Protein AF-A0A2H6N6T2-F1 (afdb_monomer)

Mean predicted aligned error: 8.12 Å

pLDDT: mean 88.64, std 7.42, range [56.53, 96.5]

InterPro domains:
  IPR001715 Calponin homology domain [PF00307] (1-73)
  IPR001715 Calponin homology domain [PS50021] (1-75)
  IPR013783 Immunoglobulin-like fold [G3DSA:2.60.40.10] (84-120)
  IPR014756 Immunoglobulin E-set [SSF81296] (85-120)
  IPR017868 Filamin/ABP280 repeat-like [PS50194] (82-120)
  IPR036872 CH domain superfamily [G3DSA:1.10.418.10] (1-83)
  IPR036872 CH domain superfamily [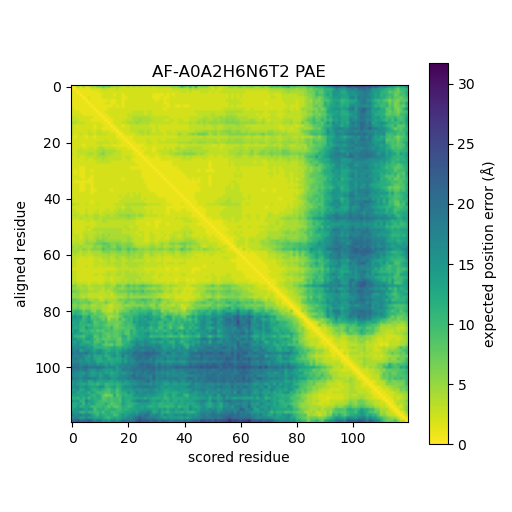SSF47576] (1-76)
  IPR044801 Filamin family [PTHR38537] (1-120)

Sequence (120 aa):
GKALGALVDSCAPGLCPDWENWDPKKPVNNAREAMQQADDWLGVPQVIAPEEIIHPDVDEHSVMTYLSQFPKAKLKPGAPLKPKLNPKKARAYGRGIEPHGNMVRQPAKFTVDTISAGQG

Structure (mmCIF, N/CA/C/O backbone):
data_AF-A0A2H6N6T2-F1
#
_entry.id   AF-A0A2H6N6T2-F1
#
loop_
_atom_site.group_PDB
_atom_site.id
_atom_site.type_symbol
_atom_site.label_atom_id
_atom_site.label_alt_id
_atom_site.label_comp_id
_atom_site.label_asym_id
_atom_site.label_entity_id
_atom_site.label_seq_id
_atom_site.pdbx_PDB_ins_code
_atom_site.Cartn_x
_atom_site.Cartn_y
_atom_site.Cartn_z
_atom_site.occupancy
_atom_site.B_iso_or_equiv
_atom_site.auth_seq_id
_atom_site.auth_comp_id
_atom_site.auth_asym_id
_atom_site.auth_atom_id
_atom_site.pdbx_PDB_model_num
ATOM 1 N N . GLY A 1 1 ? 3.735 -5.450 -9.778 1.00 86.81 1 GLY A N 1
ATOM 2 C CA . GLY A 1 1 ? 3.269 -4.322 -8.947 1.00 86.81 1 GLY A CA 1
ATOM 3 C C . GLY A 1 1 ? 2.124 -4.613 -7.972 1.00 86.81 1 GLY A C 1
ATOM 4 O O . GLY A 1 1 ? 2.053 -3.911 -6.979 1.00 86.81 1 GLY A O 1
ATOM 5 N N . LYS A 1 2 ? 1.234 -5.608 -8.171 1.00 94.00 2 LYS A N 1
ATOM 6 C CA . LYS A 1 2 ? 0.059 -5.799 -7.276 1.00 94.00 2 LYS A CA 1
ATOM 7 C C . LYS A 1 2 ? 0.415 -6.025 -5.801 1.00 94.00 2 LYS A C 1
ATOM 9 O O . LYS A 1 2 ? -0.238 -5.470 -4.929 1.00 94.00 2 LYS A O 1
ATOM 14 N N . ALA A 1 3 ? 1.470 -6.797 -5.536 1.00 93.06 3 ALA A N 1
ATOM 15 C CA . ALA A 1 3 ? 1.951 -7.042 -4.177 1.00 93.06 3 ALA A CA 1
ATOM 16 C C . ALA A 1 3 ? 2.425 -5.758 -3.470 1.00 93.06 3 ALA A C 1
ATOM 18 O O . ALA A 1 3 ? 2.186 -5.607 -2.278 1.00 93.06 3 ALA A O 1
ATOM 19 N N . LEU A 1 4 ? 3.024 -4.809 -4.205 1.00 94.31 4 LEU A N 1
ATOM 20 C CA . LEU A 1 4 ? 3.383 -3.495 -3.658 1.00 94.31 4 LEU A CA 1
ATOM 21 C C . LEU A 1 4 ? 2.125 -2.713 -3.265 1.00 94.31 4 LEU A C 1
ATOM 23 O O . LEU A 1 4 ? 2.071 -2.169 -2.170 1.00 94.31 4 LEU A O 1
ATOM 27 N N . GLY A 1 5 ? 1.087 -2.729 -4.109 1.00 94.00 5 GLY A N 1
ATOM 28 C CA . GLY A 1 5 ? -0.208 -2.124 -3.777 1.00 94.00 5 GLY A CA 1
ATOM 29 C C . GLY A 1 5 ? -0.841 -2.734 -2.523 1.00 94.00 5 GLY A C 1
ATOM 30 O O . GLY A 1 5 ? -1.302 -2.003 -1.651 1.00 94.00 5 GLY A O 1
ATOM 31 N N . ALA A 1 6 ? -0.786 -4.062 -2.385 1.00 93.31 6 ALA A N 1
ATOM 32 C CA . ALA A 1 6 ? -1.266 -4.760 -1.192 1.00 93.31 6 ALA A CA 1
ATOM 33 C C . ALA A 1 6 ? -0.491 -4.363 0.073 1.00 93.31 6 ALA A C 1
ATOM 35 O O . ALA A 1 6 ? -1.093 -4.145 1.122 1.00 93.31 6 ALA A O 1
ATOM 36 N N . LEU A 1 7 ? 0.837 -4.249 -0.024 1.00 93.88 7 LEU A N 1
ATOM 37 C CA . LEU A 1 7 ? 1.690 -3.834 1.087 1.00 93.88 7 LEU A CA 1
ATOM 38 C C . LEU A 1 7 ? 1.370 -2.401 1.533 1.00 93.88 7 LEU A C 1
ATOM 40 O O . LEU A 1 7 ? 1.166 -2.157 2.720 1.00 93.88 7 LEU A O 1
ATOM 44 N N . VAL A 1 8 ? 1.262 -1.470 0.583 1.00 93.81 8 VAL A N 1
ATOM 45 C CA . VAL A 1 8 ? 0.950 -0.058 0.850 1.00 93.81 8 VAL A CA 1
ATOM 46 C C . VAL A 1 8 ? -0.441 0.097 1.468 1.00 93.81 8 VAL A C 1
ATOM 48 O O . VAL A 1 8 ? -0.580 0.774 2.488 1.00 93.81 8 VAL A O 1
ATOM 51 N N . ASP A 1 9 ? -1.456 -0.587 0.929 1.00 91.31 9 ASP A N 1
ATOM 52 C CA . ASP A 1 9 ? -2.812 -0.584 1.501 1.00 91.31 9 ASP A CA 1
ATOM 53 C C . ASP A 1 9 ? -2.885 -1.296 2.862 1.00 91.31 9 ASP A C 1
ATOM 55 O O . ASP A 1 9 ? -3.715 -0.958 3.706 1.00 91.31 9 ASP A O 1
ATOM 59 N N . SER A 1 10 ? -2.014 -2.275 3.114 1.00 88.81 10 SER A N 1
ATOM 60 C CA . SER A 1 10 ? -1.910 -2.906 4.430 1.00 88.81 10 SER A CA 1
ATOM 61 C C . SER A 1 10 ? -1.301 -1.965 5.469 1.00 88.81 10 SER A C 1
ATOM 63 O O . SER A 1 10 ? -1.699 -2.020 6.631 1.00 88.81 10 SER A O 1
ATOM 65 N N . CYS A 1 11 ? -0.343 -1.120 5.078 1.00 89.50 11 CYS A N 1
ATOM 66 C CA . CYS A 1 11 ? 0.245 -0.115 5.963 1.00 89.50 11 CYS A CA 1
ATOM 67 C C . CYS A 1 11 ? -0.736 1.024 6.265 1.00 89.50 11 CYS A C 1
ATOM 69 O O . CYS A 1 11 ? 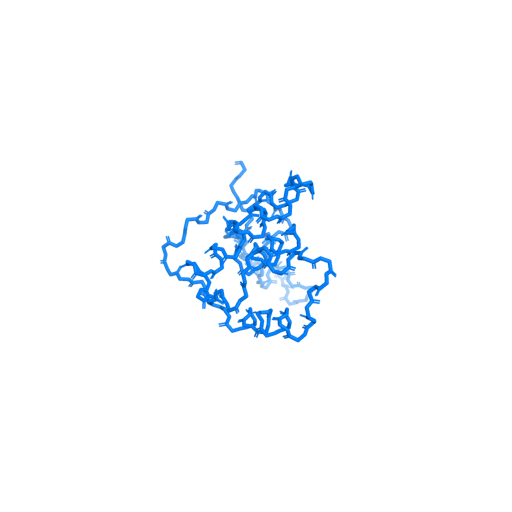-0.836 1.455 7.413 1.00 89.50 11 CYS A O 1
ATOM 71 N N . ALA A 1 12 ? -1.475 1.491 5.258 1.00 87.94 12 ALA A N 1
ATOM 72 C CA . ALA A 1 12 ? -2.543 2.468 5.432 1.00 87.94 12 ALA A CA 1
ATOM 73 C C . ALA A 1 12 ? -3.728 2.152 4.501 1.00 87.94 12 ALA A C 1
ATOM 75 O O . ALA A 1 12 ? -3.701 2.509 3.317 1.00 87.94 12 ALA A O 1
ATOM 76 N N . PRO A 1 13 ? -4.784 1.506 5.039 1.00 87.38 13 PRO A N 1
ATOM 77 C CA . PRO A 1 13 ? -5.993 1.185 4.291 1.00 87.38 13 PRO A CA 1
ATOM 78 C C . PRO A 1 13 ? -6.594 2.409 3.603 1.00 87.38 13 PRO A C 1
ATOM 80 O O . PRO A 1 13 ? -6.980 3.375 4.259 1.00 87.38 13 PRO A O 1
ATOM 83 N N . GLY A 1 14 ? -6.706 2.346 2.277 1.00 86.00 14 GLY A N 1
ATOM 84 C CA . GLY A 1 14 ? -7.249 3.417 1.448 1.00 86.00 14 GLY A CA 1
ATOM 85 C C . GLY A 1 14 ? -6.228 4.184 0.614 1.00 86.00 14 GLY A C 1
ATOM 86 O O . GLY A 1 14 ? -6.658 5.027 -0.169 1.00 86.00 14 GLY A O 1
ATOM 87 N N . LEU A 1 15 ? -4.923 3.899 0.729 1.00 89.75 15 LEU A N 1
ATOM 88 C CA . LEU A 1 15 ? -3.919 4.428 -0.206 1.00 89.75 15 LEU A CA 1
ATOM 89 C C . LEU A 1 15 ? -3.936 3.713 -1.560 1.00 89.75 15 LEU A C 1
ATOM 91 O O . LEU A 1 15 ? -3.772 4.365 -2.589 1.00 89.75 15 LEU A O 1
ATOM 95 N N . CYS A 1 16 ? -4.145 2.394 -1.563 1.00 91.69 16 CYS A N 1
ATOM 96 C CA . CYS A 1 16 ? -4.248 1.589 -2.781 1.00 91.69 16 CYS A CA 1
ATOM 97 C C . CYS A 1 16 ? -5.461 0.642 -2.709 1.00 91.69 16 CYS A C 1
ATOM 99 O O . CYS A 1 16 ? -5.282 -0.561 -2.842 1.00 91.69 16 CYS A O 1
ATOM 101 N N . PRO A 1 17 ? -6.699 1.126 -2.512 1.00 87.25 17 PRO A N 1
ATOM 102 C CA . PRO A 1 17 ? -7.866 0.284 -2.200 1.00 87.25 17 PRO A CA 1
ATOM 103 C C . PRO A 1 17 ? -8.194 -0.773 -3.271 1.00 87.25 17 PRO A C 1
ATOM 105 O O . PRO A 1 17 ? -8.771 -1.823 -2.970 1.00 87.25 17 PRO A O 1
ATOM 108 N N . ASP A 1 18 ? -7.794 -0.511 -4.515 1.00 89.75 18 ASP A N 1
ATOM 109 C CA . ASP A 1 18 ? -8.188 -1.281 -5.694 1.00 89.75 18 ASP A CA 1
ATOM 110 C C . ASP A 1 18 ? -7.076 -2.223 -6.179 1.00 89.75 18 ASP A C 1
ATOM 112 O O . ASP A 1 18 ? -7.178 -2.787 -7.270 1.00 89.75 18 ASP A O 1
ATOM 116 N N . TRP A 1 19 ? -6.023 -2.420 -5.372 1.00 92.81 19 TRP A N 1
ATOM 117 C CA . TRP A 1 19 ? -4.828 -3.189 -5.742 1.00 92.81 19 TRP A CA 1
ATOM 118 C C . TRP A 1 19 ? -5.145 -4.611 -6.237 1.00 92.81 19 TRP A C 1
ATOM 120 O O . TRP A 1 19 ? -4.452 -5.151 -7.105 1.00 92.81 19 TRP A O 1
ATOM 130 N N . GLU A 1 20 ? -6.220 -5.220 -5.724 1.00 90.88 20 GLU A N 1
ATOM 131 C CA . GLU A 1 20 ? -6.711 -6.543 -6.129 1.00 90.88 20 GLU A CA 1
ATOM 132 C C . GLU A 1 20 ? -7.202 -6.571 -7.581 1.00 90.88 20 GLU A C 1
ATOM 134 O O . GLU A 1 20 ? -7.048 -7.588 -8.260 1.00 90.88 20 GLU A O 1
ATOM 139 N N . ASN A 1 21 ? -7.748 -5.459 -8.072 1.00 92.56 21 ASN A N 1
ATOM 140 C CA . ASN A 1 21 ? -8.345 -5.336 -9.402 1.00 92.56 21 ASN A CA 1
ATOM 141 C C . ASN A 1 21 ? -7.359 -4.810 -10.453 1.00 92.56 21 ASN A C 1
ATOM 143 O O . ASN A 1 21 ? -7.698 -4.738 -11.633 1.00 92.56 21 ASN A O 1
ATOM 147 N N . TRP A 1 22 ? -6.140 -4.448 -10.051 1.00 93.69 22 TRP A N 1
ATOM 148 C CA . TRP A 1 22 ? -5.123 -3.953 -10.972 1.00 93.69 22 TRP A CA 1
ATOM 149 C C . TRP A 1 22 ? -4.729 -4.996 -12.027 1.00 93.69 22 TRP A C 1
ATOM 151 O O . TRP A 1 22 ? -4.588 -6.192 -11.733 1.00 93.69 22 TRP A O 1
ATOM 161 N N . ASP A 1 23 ? -4.504 -4.512 -13.252 1.00 94.00 23 ASP A N 1
ATOM 162 C CA . ASP A 1 23 ? -4.130 -5.321 -14.413 1.00 94.00 23 ASP A CA 1
ATOM 163 C C . ASP A 1 23 ? -2.701 -5.874 -14.244 1.00 94.00 23 ASP A C 1
ATOM 165 O O . ASP A 1 23 ? -1.742 -5.093 -14.191 1.00 94.00 23 ASP A O 1
AT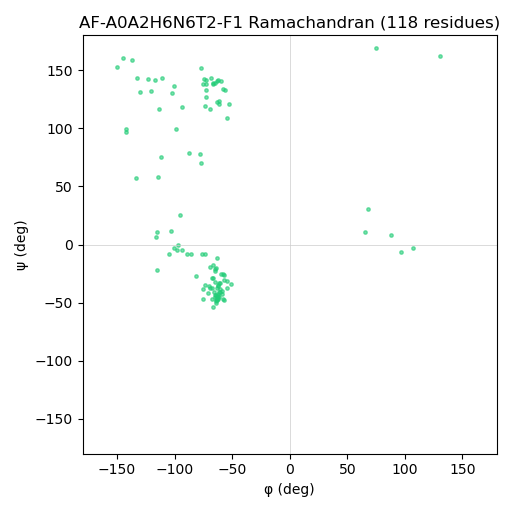OM 169 N N . PRO A 1 24 ? -2.505 -7.206 -14.174 1.00 92.44 24 PRO A N 1
ATOM 170 C CA . PRO A 1 24 ? -1.177 -7.797 -14.032 1.00 92.44 24 PRO A CA 1
ATOM 171 C C . PRO A 1 24 ? -0.268 -7.531 -15.240 1.00 92.44 24 PRO A C 1
ATOM 173 O O . PRO A 1 24 ? 0.950 -7.585 -15.086 1.00 92.44 24 PRO A O 1
ATOM 176 N N . LYS A 1 25 ? -0.824 -7.195 -16.414 1.00 94.50 25 LYS A N 1
ATOM 177 C CA . LYS A 1 25 ? -0.056 -6.866 -17.626 1.00 94.50 25 LYS A CA 1
ATOM 178 C C . LYS A 1 25 ? 0.563 -5.468 -17.594 1.00 94.50 25 LYS A C 1
ATOM 180 O O . LYS A 1 25 ? 1.365 -5.147 -18.465 1.00 94.50 25 LYS A O 1
ATOM 185 N N . LYS A 1 26 ? 0.232 -4.642 -16.594 1.00 94.19 26 LYS A N 1
ATOM 186 C CA . LYS A 1 26 ? 0.797 -3.295 -16.402 1.00 94.19 26 LYS A CA 1
ATOM 187 C C . LYS A 1 26 ? 1.635 -3.212 -15.116 1.00 94.19 26 LYS A C 1
ATOM 189 O O . LYS A 1 26 ? 1.335 -2.401 -14.238 1.00 94.19 26 LYS A O 1
ATOM 194 N N . PRO A 1 27 ? 2.689 -4.039 -14.960 1.00 93.81 27 PRO A N 1
ATOM 195 C CA . PRO A 1 27 ? 3.418 -4.160 -13.700 1.00 93.81 27 PRO A CA 1
ATOM 196 C C . PRO A 1 27 ? 4.103 -2.860 -13.271 1.00 93.81 27 PRO A C 1
ATOM 198 O O . PRO A 1 27 ? 4.070 -2.567 -12.076 1.00 93.81 27 PRO A O 1
ATOM 201 N N . VAL A 1 28 ? 4.648 -2.093 -14.225 1.00 94.81 28 VAL A N 1
ATOM 202 C CA . VAL A 1 28 ? 5.309 -0.795 -13.997 1.00 94.81 28 VAL A CA 1
ATOM 203 C C . VAL A 1 28 ? 4.326 0.234 -13.454 1.00 94.81 28 VAL A C 1
ATOM 205 O O . VAL A 1 28 ? 4.609 0.863 -12.445 1.00 94.81 28 VAL A O 1
ATOM 208 N N . ASN A 1 29 ? 3.148 0.375 -14.070 1.00 95.75 29 ASN A N 1
ATOM 209 C CA . ASN A 1 29 ? 2.143 1.337 -13.606 1.00 95.75 29 ASN A CA 1
ATOM 210 C C . ASN A 1 29 ? 1.674 0.998 -12.189 1.00 95.75 29 ASN A C 1
ATOM 212 O O . ASN A 1 29 ? 1.648 1.872 -11.331 1.00 95.75 29 ASN A O 1
ATOM 216 N N . ASN A 1 30 ? 1.405 -0.283 -11.929 1.00 95.44 30 ASN A N 1
ATOM 217 C CA . ASN A 1 30 ? 1.007 -0.760 -10.606 1.00 95.44 30 ASN A CA 1
ATOM 218 C C . ASN A 1 30 ? 2.099 -0.508 -9.551 1.00 95.44 30 ASN A C 1
ATOM 220 O O . ASN A 1 30 ? 1.799 -0.164 -8.413 1.00 95.44 30 ASN A O 1
ATOM 224 N N . ALA A 1 31 ? 3.370 -0.730 -9.905 1.00 96.00 31 ALA A N 1
ATOM 225 C CA . ALA A 1 31 ? 4.489 -0.460 -9.008 1.00 96.00 31 ALA A CA 1
ATOM 226 C C . ALA A 1 31 ? 4.640 1.040 -8.754 1.00 96.00 31 ALA A C 1
ATOM 228 O O . ALA A 1 31 ? 4.705 1.444 -7.600 1.00 96.00 31 ALA A O 1
ATOM 229 N N . ARG A 1 32 ? 4.605 1.859 -9.810 1.00 96.50 32 ARG A N 1
ATOM 230 C CA . ARG A 1 32 ? 4.727 3.315 -9.715 1.00 96.50 32 ARG A CA 1
ATOM 231 C C . ARG A 1 32 ? 3.642 3.905 -8.825 1.00 96.50 32 ARG A C 1
ATOM 233 O O . ARG A 1 32 ? 3.955 4.693 -7.947 1.00 96.50 32 ARG A O 1
ATOM 240 N N . GLU A 1 33 ? 2.393 3.492 -9.013 1.00 94.88 33 GLU A N 1
ATOM 241 C CA . GLU A 1 33 ? 1.273 3.975 -8.204 1.00 94.88 33 GLU A CA 1
ATOM 242 C C . GLU A 1 33 ? 1.438 3.615 -6.721 1.00 94.88 33 GLU A C 1
ATOM 244 O O . GLU A 1 33 ? 1.332 4.485 -5.859 1.00 94.88 33 GLU A O 1
ATOM 249 N N . ALA A 1 34 ? 1.782 2.361 -6.411 1.00 95.75 34 ALA A N 1
ATOM 250 C CA . ALA A 1 34 ? 2.011 1.934 -5.033 1.00 95.75 34 ALA A CA 1
ATOM 251 C C . ALA A 1 34 ? 3.207 2.652 -4.385 1.00 95.75 34 ALA A C 1
ATOM 253 O O . ALA A 1 34 ? 3.105 3.161 -3.270 1.00 95.75 34 ALA A O 1
ATOM 254 N N . MET A 1 35 ? 4.342 2.709 -5.081 1.00 95.75 35 MET A N 1
ATOM 255 C CA . MET A 1 35 ? 5.579 3.292 -4.559 1.00 95.75 35 MET A CA 1
ATOM 256 C C . MET A 1 35 ? 5.458 4.802 -4.363 1.00 95.75 35 MET A C 1
ATOM 258 O O . MET A 1 35 ? 5.940 5.311 -3.355 1.00 95.75 35 MET A O 1
ATOM 262 N N . GLN A 1 36 ? 4.752 5.497 -5.259 1.00 95.69 36 GLN A N 1
ATOM 263 C CA . GLN A 1 36 ? 4.482 6.925 -5.118 1.00 95.69 36 GLN A CA 1
ATOM 264 C C . GLN A 1 36 ? 3.606 7.208 -3.893 1.00 95.69 36 GLN A C 1
ATOM 266 O O . GLN A 1 36 ? 3.934 8.073 -3.087 1.00 95.69 36 GLN A O 1
ATOM 271 N N . GLN A 1 37 ? 2.543 6.424 -3.684 1.00 94.44 37 GLN A N 1
ATOM 272 C CA . GLN A 1 37 ? 1.701 6.546 -2.490 1.00 94.44 37 GLN A CA 1
ATOM 273 C C . GLN A 1 37 ? 2.485 6.252 -1.199 1.00 94.44 37 GLN A C 1
ATOM 275 O O . GLN A 1 37 ? 2.255 6.894 -0.171 1.00 94.44 37 GLN A O 1
ATOM 280 N N . ALA A 1 38 ? 3.425 5.303 -1.240 1.00 95.31 38 ALA A N 1
ATOM 281 C CA . ALA A 1 38 ? 4.314 5.011 -0.120 1.00 95.31 38 ALA A CA 1
ATOM 282 C C . ALA A 1 38 ? 5.261 6.184 0.192 1.00 95.31 38 ALA A C 1
ATOM 284 O O . ALA A 1 38 ? 5.472 6.519 1.358 1.00 95.31 38 ALA A O 1
ATOM 285 N N . ASP A 1 39 ? 5.796 6.844 -0.826 1.00 95.31 39 ASP A N 1
ATOM 286 C CA . ASP A 1 39 ? 6.664 8.013 -0.667 1.00 95.31 39 ASP A CA 1
ATOM 287 C C . ASP A 1 39 ? 5.884 9.210 -0.093 1.00 95.31 39 ASP A C 1
ATOM 289 O O . ASP A 1 39 ? 6.177 9.740 0.995 1.00 95.31 39 ASP A O 1
ATOM 293 N N . ASP A 1 40 ? 4.781 9.547 -0.761 1.00 94.44 40 ASP A N 1
ATOM 294 C CA . ASP A 1 40 ? 3.962 10.710 -0.452 1.00 94.44 40 ASP A CA 1
ATOM 295 C C . ASP A 1 40 ? 3.327 10.602 0.933 1.00 94.44 40 ASP A C 1
ATOM 297 O O . ASP A 1 40 ? 3.390 11.562 1.705 1.00 94.44 40 ASP A O 1
ATOM 301 N N . TRP A 1 41 ? 2.792 9.432 1.299 1.00 95.06 41 TRP A N 1
ATOM 302 C CA . TRP A 1 41 ? 1.951 9.288 2.492 1.00 95.06 41 TRP A CA 1
ATOM 303 C C . TRP A 1 41 ? 2.523 8.400 3.584 1.00 95.06 41 TRP A C 1
ATOM 305 O O . TRP A 1 41 ? 2.130 8.566 4.735 1.00 95.06 41 TRP A O 1
ATOM 315 N N . LEU A 1 42 ? 3.446 7.491 3.271 1.00 93.81 42 LEU A N 1
ATOM 316 C CA . LEU A 1 42 ? 4.085 6.622 4.267 1.00 93.81 42 LEU A CA 1
ATOM 317 C C . LEU A 1 42 ? 5.529 7.042 4.591 1.00 93.81 42 LEU A C 1
ATOM 319 O O . LEU A 1 42 ? 6.123 6.516 5.536 1.00 93.81 42 LEU A O 1
ATOM 323 N N . GLY A 1 43 ? 6.077 8.007 3.838 1.00 93.62 43 GLY A N 1
ATOM 324 C CA . GLY A 1 43 ? 7.451 8.483 3.995 1.00 93.62 43 GLY A CA 1
ATOM 325 C C . GLY A 1 43 ? 8.492 7.434 3.608 1.00 93.62 43 GLY A C 1
ATOM 326 O O . GLY A 1 43 ? 9.557 7.396 4.219 1.00 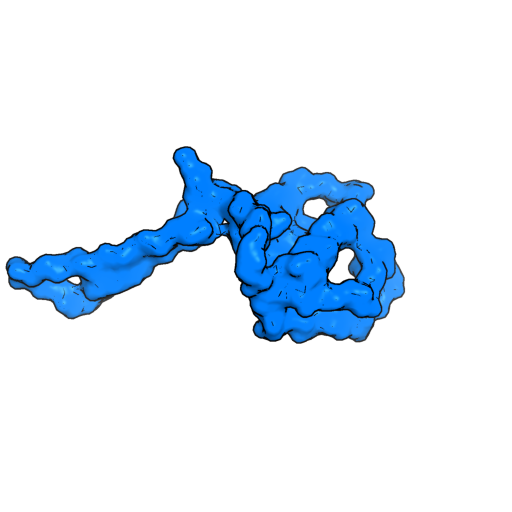93.62 43 GLY A O 1
ATOM 327 N N . VAL A 1 44 ? 8.164 6.560 2.651 1.00 95.25 44 VAL A N 1
ATOM 328 C CA . VAL A 1 44 ? 9.052 5.505 2.146 1.00 95.25 44 VAL A CA 1
ATOM 329 C C . VAL A 1 44 ? 9.703 5.972 0.840 1.00 95.25 44 VAL A C 1
ATOM 331 O O . VAL A 1 44 ? 9.066 5.881 -0.210 1.00 95.25 44 VAL A O 1
ATOM 334 N N . PRO A 1 45 ? 10.957 6.453 0.866 1.00 94.25 45 PRO A N 1
ATOM 335 C CA . PRO A 1 45 ? 11.612 6.963 -0.330 1.00 94.25 45 PRO A CA 1
ATOM 336 C C . PRO A 1 45 ? 11.903 5.849 -1.343 1.00 94.25 45 PRO A C 1
ATOM 338 O O . PRO A 1 45 ? 12.291 4.725 -0.994 1.00 94.25 45 PRO A O 1
ATOM 341 N N . GLN A 1 46 ? 11.753 6.194 -2.620 1.00 93.94 46 GLN A N 1
ATOM 342 C CA . GLN A 1 46 ? 11.982 5.309 -3.764 1.00 93.94 46 GLN A CA 1
ATOM 343 C C . GLN A 1 46 ? 13.481 5.162 -4.059 1.00 93.94 46 GLN A C 1
ATOM 345 O O . GLN A 1 46 ? 14.019 5.770 -4.977 1.00 93.94 46 GLN A O 1
ATOM 350 N N . VAL A 1 47 ? 14.172 4.346 -3.258 1.00 93.50 47 VAL A N 1
ATOM 351 C CA . VAL A 1 47 ? 15.601 4.018 -3.463 1.00 93.50 47 VAL A CA 1
ATOM 352 C C . VAL A 1 47 ? 15.854 3.060 -4.636 1.00 93.50 47 VAL A C 1
ATOM 354 O O . VAL A 1 47 ? 17.000 2.818 -4.993 1.00 93.50 47 VAL A O 1
ATOM 357 N N . ILE A 1 48 ? 14.783 2.511 -5.209 1.00 93.44 48 ILE A N 1
ATOM 358 C CA . ILE A 1 48 ? 14.750 1.669 -6.407 1.00 93.44 48 ILE A CA 1
ATOM 359 C C . ILE A 1 48 ? 13.629 2.195 -7.304 1.00 93.44 48 ILE A C 1
ATOM 361 O O . ILE A 1 48 ? 12.594 2.630 -6.787 1.00 93.44 48 ILE A O 1
ATOM 365 N N . ALA A 1 49 ? 13.811 2.179 -8.623 1.00 94.94 49 ALA A N 1
ATOM 366 C CA . ALA A 1 49 ? 12.784 2.655 -9.541 1.00 94.94 49 ALA A CA 1
ATOM 367 C C . ALA A 1 49 ? 11.639 1.629 -9.710 1.00 94.94 49 ALA A C 1
ATOM 369 O O . ALA A 1 49 ? 11.861 0.416 -9.615 1.00 94.94 49 ALA A O 1
ATOM 370 N N . PRO A 1 50 ? 10.405 2.072 -10.019 1.00 94.62 50 PRO A N 1
ATOM 371 C CA . PRO A 1 50 ? 9.286 1.176 -10.316 1.00 94.62 50 PRO A CA 1
ATOM 372 C C . PRO A 1 50 ? 9.534 0.204 -11.473 1.00 94.62 50 PRO A C 1
ATOM 374 O O . PRO A 1 50 ? 8.967 -0.886 -11.486 1.00 94.62 50 PRO A O 1
ATOM 377 N N . GLU A 1 51 ? 10.342 0.596 -12.457 1.00 93.69 51 GLU A N 1
ATOM 378 C CA . GLU A 1 51 ? 10.748 -0.226 -13.599 1.00 93.69 51 GLU A CA 1
ATOM 379 C C . GLU A 1 51 ? 11.767 -1.293 -13.193 1.00 93.69 51 GLU A C 1
ATOM 381 O O . GLU A 1 51 ? 1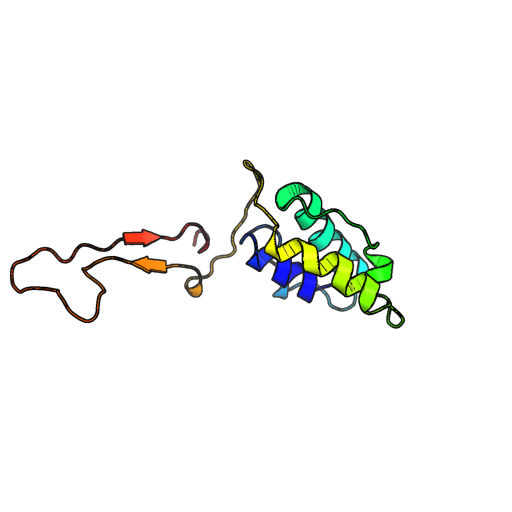1.727 -2.406 -13.712 1.00 93.69 51 GLU A O 1
ATOM 386 N N . GLU A 1 52 ? 12.644 -0.964 -12.245 1.00 93.50 52 GLU A N 1
ATOM 387 C CA . GLU A 1 52 ? 13.688 -1.853 -11.738 1.00 93.50 52 GLU A CA 1
ATOM 388 C C . GLU A 1 52 ? 13.098 -2.912 -10.806 1.00 93.50 52 GLU A C 1
ATOM 390 O O . GLU A 1 52 ? 13.356 -4.095 -10.986 1.00 93.50 52 GLU A O 1
ATOM 395 N N . ILE A 1 53 ? 12.231 -2.523 -9.860 1.00 92.25 53 ILE A N 1
ATOM 396 C CA . ILE A 1 53 ? 11.659 -3.453 -8.868 1.00 92.25 53 ILE A CA 1
ATOM 397 C C . ILE A 1 53 ? 10.762 -4.539 -9.486 1.00 92.25 53 ILE A C 1
ATOM 399 O O . ILE A 1 53 ? 10.513 -5.574 -8.869 1.00 92.25 53 ILE A O 1
ATOM 403 N N . ILE A 1 54 ? 10.222 -4.295 -10.684 1.00 92.75 54 ILE A N 1
ATOM 404 C CA . ILE A 1 54 ? 9.393 -5.261 -11.423 1.00 92.75 54 ILE A CA 1
ATOM 405 C C . ILE A 1 54 ? 10.175 -6.028 -12.484 1.00 92.75 54 ILE A C 1
ATOM 407 O O . ILE A 1 54 ? 9.585 -6.885 -13.148 1.00 92.75 54 ILE A O 1
ATOM 411 N N . HIS A 1 55 ? 11.448 -5.691 -12.688 1.00 92.94 55 HIS A N 1
ATOM 412 C CA . HIS A 1 55 ? 12.274 -6.317 -13.705 1.00 92.94 55 HIS A CA 1
ATOM 413 C C . HIS A 1 55 ? 12.504 -7.795 -13.345 1.00 92.94 55 HIS A C 1
ATOM 415 O O . HIS A 1 55 ? 12.725 -8.101 -12.174 1.00 92.94 55 HIS A O 1
ATOM 421 N N . PRO A 1 56 ? 12.448 -8.734 -14.308 1.00 90.19 56 PRO A N 1
ATOM 422 C CA . PRO A 1 56 ? 12.676 -10.154 -14.026 1.00 90.19 56 PRO A CA 1
ATOM 423 C C . PRO A 1 56 ? 14.071 -10.428 -13.449 1.00 90.19 56 PRO A C 1
ATOM 425 O O . PRO A 1 56 ? 14.210 -11.299 -12.600 1.00 90.19 56 PRO A O 1
ATOM 428 N N . ASP A 1 57 ? 15.068 -9.645 -13.865 1.00 92.56 57 ASP A N 1
ATOM 429 C CA . ASP A 1 57 ? 16.460 -9.755 -13.407 1.00 92.56 57 ASP A CA 1
ATOM 430 C C . ASP A 1 57 ? 16.788 -8.795 -12.247 1.00 92.56 57 ASP A C 1
ATOM 432 O O . ASP A 1 57 ? 17.926 -8.349 -12.106 1.00 92.56 57 ASP A O 1
ATOM 436 N N . VAL A 1 58 ? 15.785 -8.388 -11.463 1.00 92.50 58 VAL A N 1
ATOM 437 C CA . VAL A 1 58 ? 16.000 -7.489 -10.323 1.00 92.50 58 VAL A CA 1
ATOM 438 C C . VAL A 1 58 ? 16.852 -8.160 -9.244 1.00 92.50 58 VAL A C 1
ATOM 440 O O . VAL A 1 58 ? 16.656 -9.326 -8.904 1.00 92.50 58 VAL A O 1
ATOM 443 N N . ASP A 1 59 ? 17.778 -7.397 -8.669 1.00 92.06 59 ASP A N 1
ATOM 444 C CA . ASP A 1 59 ? 18.586 -7.848 -7.543 1.00 92.06 59 ASP A CA 1
ATOM 445 C C . ASP A 1 59 ? 17.759 -7.903 -6.243 1.00 92.06 59 ASP A C 1
ATOM 447 O O . ASP A 1 59 ? 17.133 -6.921 -5.826 1.00 92.06 59 ASP A O 1
ATOM 451 N N . GLU A 1 60 ? 17.772 -9.059 -5.572 1.00 91.38 60 GLU A N 1
ATOM 452 C CA . GLU A 1 60 ? 17.017 -9.269 -4.333 1.00 91.38 60 GLU A CA 1
ATOM 453 C C . GLU A 1 60 ? 17.471 -8.326 -3.212 1.00 91.38 60 GLU A C 1
ATOM 455 O O . GLU A 1 60 ? 16.641 -7.894 -2.406 1.00 91.38 60 GLU A O 1
ATOM 460 N N . HIS A 1 61 ? 18.757 -7.956 -3.152 1.00 92.69 61 HIS A N 1
ATOM 461 C CA . HIS A 1 61 ? 19.244 -7.026 -2.132 1.00 92.69 61 HIS A CA 1
ATOM 462 C C . HIS A 1 61 ? 18.704 -5.610 -2.365 1.00 92.69 61 HIS A C 1
ATOM 464 O O . HIS A 1 61 ? 18.335 -4.934 -1.397 1.00 92.69 61 HIS A O 1
ATOM 470 N N . SER A 1 62 ? 18.576 -5.168 -3.619 1.00 92.25 62 SER A N 1
ATOM 471 C CA . SER A 1 62 ? 17.908 -3.906 -3.962 1.00 92.25 62 SER A CA 1
ATOM 472 C C . SER A 1 62 ? 16.435 -3.908 -3.535 1.00 92.25 62 SER A C 1
ATOM 474 O O . SER A 1 62 ? 15.975 -2.955 -2.897 1.00 92.25 62 SER A O 1
ATOM 476 N N . VAL A 1 63 ? 15.704 -5.000 -3.795 1.00 93.62 63 VAL A N 1
ATOM 477 C CA . VAL A 1 63 ? 14.299 -5.143 -3.366 1.00 93.62 63 VAL A CA 1
ATOM 478 C C . VAL A 1 63 ? 14.184 -5.139 -1.840 1.00 93.62 63 VAL A C 1
ATOM 480 O O . VAL A 1 63 ? 13.363 -4.407 -1.283 1.00 93.62 63 VAL A O 1
ATOM 483 N N . MET A 1 64 ? 15.023 -5.909 -1.142 1.00 93.50 64 MET A N 1
ATOM 484 C CA . MET A 1 64 ? 15.039 -5.954 0.323 1.00 93.50 64 MET A CA 1
ATOM 485 C C . MET A 1 64 ? 15.347 -4.591 0.937 1.00 93.50 64 MET A C 1
ATOM 487 O O . MET A 1 64 ? 14.696 -4.202 1.907 1.00 93.50 64 MET A O 1
ATOM 491 N N . THR A 1 65 ? 16.290 -3.843 0.359 1.00 93.69 65 THR A N 1
ATOM 492 C CA . THR A 1 65 ? 16.630 -2.491 0.817 1.00 93.69 65 THR A CA 1
ATOM 493 C C . THR A 1 65 ? 15.390 -1.604 0.796 1.00 93.69 65 THR A C 1
ATOM 495 O O . THR A 1 65 ? 15.064 -0.988 1.811 1.00 93.69 65 THR A O 1
ATOM 498 N N . TYR A 1 66 ? 14.633 -1.618 -0.304 1.00 94.38 66 TYR A N 1
ATOM 499 C CA . TYR A 1 66 ? 13.391 -0.857 -0.404 1.00 94.38 66 TYR A CA 1
ATOM 500 C C . TYR A 1 66 ? 12.322 -1.340 0.592 1.00 94.38 66 TYR A C 1
ATOM 502 O O . TYR A 1 66 ? 11.786 -0.534 1.357 1.00 94.38 66 TYR A O 1
ATOM 510 N N . LEU A 1 67 ? 12.045 -2.649 0.639 1.00 94.19 67 LEU A N 1
ATOM 511 C CA . LEU A 1 67 ? 10.987 -3.225 1.481 1.00 94.19 67 LEU A CA 1
ATOM 512 C C . LEU A 1 67 ? 11.271 -3.107 2.988 1.00 94.19 67 LEU A C 1
ATOM 514 O O . LEU A 1 67 ? 10.339 -2.971 3.782 1.00 94.19 67 LEU A O 1
ATOM 518 N N . SER A 1 68 ? 12.543 -3.087 3.397 1.00 94.50 68 SER A N 1
ATOM 519 C CA . SER A 1 68 ? 12.959 -2.943 4.802 1.00 94.50 68 SER A CA 1
ATOM 520 C C . SER A 1 68 ? 12.560 -1.606 5.445 1.00 94.50 68 SER A C 1
ATOM 522 O O . SER A 1 68 ? 12.627 -1.455 6.667 1.00 94.50 68 SER A O 1
ATOM 524 N N . GLN A 1 69 ? 12.113 -0.639 4.641 1.00 93.75 69 GLN A N 1
ATOM 525 C CA . GLN A 1 69 ? 11.661 0.672 5.101 1.00 93.75 69 GLN A CA 1
ATOM 526 C C . GLN A 1 69 ? 10.209 0.651 5.613 1.00 93.75 69 GLN A C 1
ATOM 528 O O . GLN A 1 69 ? 9.863 1.427 6.506 1.00 93.75 69 GLN A O 1
ATOM 533 N N . PHE A 1 70 ? 9.369 -0.269 5.121 1.00 93.25 70 PHE A N 1
ATOM 534 C CA . PHE A 1 70 ? 7.944 -0.362 5.478 1.00 93.25 70 PHE A CA 1
ATOM 535 C C . PHE A 1 70 ? 7.665 -0.612 6.971 1.00 93.25 70 PHE A C 1
ATOM 537 O O . PHE A 1 70 ? 6.751 0.015 7.503 1.00 93.25 70 PHE A O 1
ATOM 544 N N . PRO A 1 71 ? 8.445 -1.431 7.707 1.00 90.75 71 PRO A N 1
ATOM 545 C CA . PRO A 1 71 ? 8.275 -1.582 9.155 1.00 90.75 71 PRO A CA 1
ATOM 546 C C . PRO A 1 71 ? 8.404 -0.276 9.955 1.00 90.75 71 PRO A C 1
ATOM 548 O O . PRO A 1 71 ? 7.867 -0.175 11.055 1.00 90.75 71 PRO A O 1
ATOM 551 N N . LYS A 1 72 ? 9.127 0.723 9.428 1.00 87.00 72 LYS A N 1
ATOM 552 C CA . LYS A 1 72 ? 9.302 2.046 10.055 1.00 87.00 72 LYS A CA 1
ATOM 553 C C . LYS A 1 72 ? 8.391 3.114 9.451 1.00 87.00 72 LYS A C 1
ATOM 555 O O . LYS A 1 72 ? 8.420 4.256 9.914 1.00 87.00 72 LYS A O 1
ATOM 560 N N . ALA A 1 73 ? 7.617 2.759 8.431 1.00 90.19 73 ALA A N 1
ATOM 561 C CA . ALA A 1 73 ? 6.786 3.690 7.702 1.00 90.19 73 ALA A CA 1
ATOM 562 C C . ALA A 1 73 ? 5.659 4.228 8.589 1.00 90.19 73 ALA A C 1
ATOM 564 O O . ALA A 1 73 ? 5.060 3.502 9.387 1.00 90.19 73 ALA A O 1
ATOM 565 N N . LYS A 1 74 ? 5.384 5.527 8.466 1.00 87.56 74 LYS A N 1
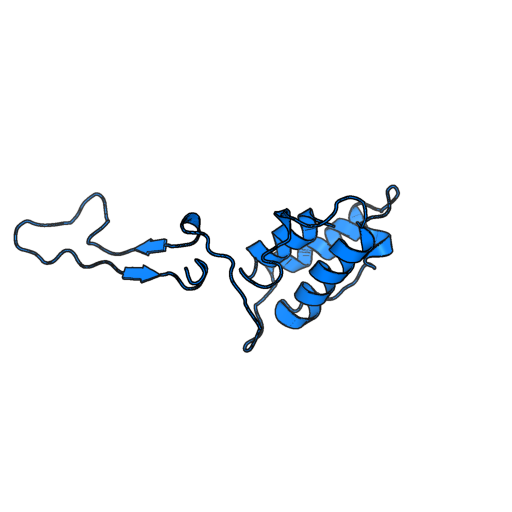ATOM 566 C CA . LYS A 1 74 ? 4.370 6.216 9.266 1.00 87.56 74 LYS A CA 1
ATOM 567 C C . LYS A 1 74 ? 3.461 7.003 8.350 1.00 87.56 74 LYS A C 1
ATOM 569 O O . LYS A 1 74 ? 3.931 7.770 7.516 1.00 87.56 74 LYS A O 1
ATOM 574 N N . LEU A 1 75 ? 2.160 6.842 8.560 1.00 89.19 75 LEU A N 1
ATOM 575 C CA . LEU A 1 75 ? 1.159 7.600 7.832 1.00 89.19 75 LEU A CA 1
ATOM 576 C C . LEU A 1 75 ? 1.297 9.096 8.148 1.00 89.19 75 LEU A C 1
ATOM 578 O O . LEU A 1 75 ? 1.206 9.506 9.308 1.00 89.19 75 LEU A O 1
ATOM 582 N N . LYS A 1 76 ? 1.502 9.908 7.112 1.00 90.50 76 LYS A N 1
ATOM 583 C CA . LYS A 1 76 ? 1.510 11.366 7.217 1.00 90.50 76 LYS A CA 1
ATOM 584 C C . LYS A 1 76 ? 0.077 11.884 7.432 1.00 90.50 76 LYS A C 1
ATOM 586 O O . LYS A 1 76 ? -0.866 11.358 6.832 1.00 90.50 76 LYS A O 1
ATOM 591 N N . PRO A 1 77 ? -0.117 12.912 8.277 1.00 85.88 77 PRO A N 1
ATOM 592 C CA . PRO A 1 77 ? -1.432 13.508 8.485 1.00 85.88 77 PRO A CA 1
ATOM 593 C C . PRO A 1 77 ? -1.958 14.134 7.184 1.00 85.88 77 PRO A C 1
ATOM 595 O O . PRO A 1 77 ? -1.200 14.744 6.436 1.00 85.88 77 PRO A O 1
ATOM 598 N N . GLY A 1 78 ? -3.262 13.994 6.925 1.00 82.31 78 GLY A N 1
ATOM 599 C CA . GLY A 1 78 ? -3.909 14.540 5.723 1.00 82.31 78 GLY A CA 1
ATOM 600 C C . GLY A 1 78 ? -3.885 13.626 4.494 1.00 82.31 78 GLY A C 1
ATOM 601 O O . GLY A 1 78 ? -4.300 14.060 3.422 1.00 82.31 78 GLY A O 1
ATOM 602 N N . ALA A 1 79 ? -3.440 12.373 4.636 1.00 84.88 79 ALA A N 1
ATOM 603 C CA . ALA A 1 79 ? -3.484 11.403 3.548 1.00 84.88 79 ALA A CA 1
ATOM 604 C C . ALA A 1 79 ? -4.919 11.188 3.025 1.00 84.88 79 ALA A C 1
ATOM 606 O O . ALA A 1 79 ? -5.835 10.987 3.831 1.00 84.88 79 ALA A O 1
ATOM 607 N N . PRO A 1 80 ? -5.135 11.191 1.694 1.00 79.50 80 PRO A N 1
ATOM 608 C CA . PRO A 1 80 ? -6.433 10.978 1.071 1.00 79.50 80 PRO A CA 1
ATOM 609 C C . PRO A 1 80 ? -6.784 9.488 1.105 1.00 79.50 80 PRO A C 1
ATOM 611 O O . PRO A 1 80 ? -6.780 8.803 0.085 1.00 79.50 80 PRO A O 1
ATOM 614 N N . LEU A 1 81 ? -7.069 8.969 2.298 1.00 78.56 81 LEU A N 1
ATOM 615 C CA . LEU A 1 81 ? -7.474 7.582 2.473 1.00 78.56 81 LEU A CA 1
ATOM 616 C C . LEU A 1 81 ? -8.905 7.404 1.970 1.00 78.56 81 LEU A C 1
ATOM 618 O O . LEU A 1 81 ? -9.845 7.987 2.511 1.00 78.56 81 LEU A O 1
ATOM 622 N N . LYS A 1 82 ? -9.077 6.552 0.961 1.00 74.38 82 LYS A N 1
ATOM 623 C CA . LYS A 1 82 ? -10.389 6.051 0.539 1.00 74.38 82 LYS A CA 1
ATOM 624 C C . LYS A 1 82 ? -10.468 4.559 0.852 1.00 74.38 82 LYS A C 1
ATOM 626 O O . LYS A 1 82 ? -10.294 3.742 -0.050 1.00 74.38 82 LYS A O 1
ATOM 631 N N . PRO A 1 83 ? -10.648 4.171 2.128 1.00 69.62 83 PRO A N 1
ATOM 632 C CA . PRO A 1 83 ? -10.693 2.764 2.495 1.00 69.62 83 PRO A CA 1
ATOM 633 C C . PRO A 1 83 ? -11.865 2.073 1.789 1.00 69.62 83 PRO A C 1
ATOM 635 O O . PRO A 1 83 ? -13.019 2.481 1.926 1.00 69.62 83 PRO A O 1
ATOM 638 N N . LYS A 1 84 ? -11.559 1.014 1.029 1.00 70.25 84 LYS A N 1
ATOM 639 C CA . LYS A 1 84 ? -12.560 0.122 0.429 1.00 70.25 84 LYS A CA 1
ATOM 640 C C . LYS A 1 84 ? -13.398 -0.512 1.539 1.00 70.25 84 LYS A C 1
ATOM 642 O O . LYS A 1 84 ? -12.844 -0.900 2.568 1.00 70.25 84 LYS A O 1
ATOM 647 N N . LEU A 1 85 ? -14.706 -0.658 1.309 1.00 71.38 85 LEU A N 1
ATOM 648 C CA . LEU A 1 85 ? -15.604 -1.360 2.225 1.00 71.38 85 LEU A CA 1
ATOM 649 C C . LEU A 1 85 ? -15.069 -2.774 2.492 1.00 71.38 85 LEU A C 1
ATOM 651 O O . LEU A 1 85 ? -15.081 -3.640 1.616 1.00 71.38 85 LEU A O 1
ATOM 655 N N . ASN A 1 86 ? -14.579 -3.001 3.706 1.00 71.19 86 ASN A N 1
ATOM 656 C CA . ASN A 1 86 ? -14.060 -4.283 4.143 1.00 71.19 86 ASN A CA 1
ATOM 657 C C . ASN A 1 86 ? -14.449 -4.539 5.606 1.00 71.19 86 ASN A C 1
ATOM 659 O O . ASN A 1 86 ? -13.731 -4.125 6.522 1.00 71.19 86 ASN A O 1
ATOM 663 N N . PRO A 1 87 ? -15.537 -5.295 5.847 1.00 79.25 87 PRO A N 1
ATOM 664 C CA . PRO A 1 87 ? -15.988 -5.634 7.194 1.00 79.25 87 PRO A CA 1
ATOM 665 C C . PRO A 1 87 ? -14.929 -6.361 8.033 1.00 79.25 87 PRO A C 1
ATOM 667 O O . PRO A 1 87 ? -14.928 -6.234 9.251 1.00 79.25 87 PRO A O 1
ATOM 670 N N . LYS A 1 88 ? -13.984 -7.082 7.405 1.00 79.25 88 LYS A N 1
ATOM 671 C CA . LYS A 1 88 ? -12.896 -7.773 8.122 1.00 79.25 88 LYS A CA 1
ATOM 672 C C . LYS A 1 88 ? -11.876 -6.810 8.738 1.00 79.25 88 LYS A C 1
ATOM 674 O O . LYS A 1 88 ? -11.131 -7.221 9.622 1.00 79.25 88 LYS A O 1
ATOM 679 N N . LYS A 1 89 ? -11.819 -5.556 8.270 1.00 77.06 89 LYS A N 1
ATOM 680 C CA . LYS A 1 89 ? -10.971 -4.501 8.850 1.00 77.06 89 LYS A CA 1
ATOM 681 C C . LYS A 1 89 ? -11.654 -3.783 10.028 1.00 77.06 89 LYS A C 1
ATOM 683 O O . LYS A 1 89 ? -10.987 -3.010 10.709 1.00 77.06 89 LYS A O 1
ATOM 688 N N . ALA A 1 90 ? -12.940 -4.043 10.297 1.00 83.56 90 ALA A N 1
ATOM 689 C CA . ALA A 1 90 ? -13.611 -3.548 11.497 1.00 83.56 90 ALA A CA 1
ATOM 690 C C . ALA A 1 90 ? -13.119 -4.326 12.723 1.00 83.56 90 ALA A C 1
ATOM 692 O O . ALA A 1 90 ? -13.048 -5.557 12.708 1.00 83.56 90 ALA A O 1
ATOM 693 N N . ARG A 1 91 ? -12.771 -3.616 13.795 1.00 83.19 91 ARG A N 1
ATOM 694 C CA . ARG A 1 91 ? -12.278 -4.223 15.035 1.00 83.19 91 ARG A CA 1
ATOM 695 C C . ARG A 1 91 ? -13.206 -3.839 16.168 1.00 83.19 91 ARG A C 1
ATOM 697 O O . ARG A 1 91 ? -13.527 -2.672 16.328 1.00 83.19 91 ARG A O 1
ATOM 704 N N . ALA A 1 92 ? -13.613 -4.806 16.976 1.00 87.75 92 ALA A N 1
ATOM 705 C CA . ALA A 1 92 ? -14.328 -4.536 18.214 1.00 87.75 92 ALA A CA 1
ATOM 706 C C . ALA A 1 92 ? -13.428 -4.883 19.403 1.00 87.75 92 ALA A C 1
ATOM 708 O O . ALA A 1 92 ? -12.659 -5.843 19.335 1.00 87.75 92 ALA A O 1
ATOM 709 N N . TYR A 1 93 ? -13.502 -4.101 20.477 1.00 87.56 93 TYR A N 1
ATOM 710 C CA . TYR A 1 93 ? -12.771 -4.350 21.721 1.00 87.56 93 TYR A CA 1
ATOM 711 C C . TYR A 1 93 ? -13.537 -3.817 22.934 1.00 87.56 93 TYR A C 1
ATOM 713 O O . TYR A 1 93 ? -14.316 -2.871 22.837 1.00 87.56 93 TYR A O 1
ATOM 721 N N . GLY A 1 94 ? -13.307 -4.427 24.096 1.00 88.62 94 GLY A N 1
ATOM 722 C CA . GLY A 1 94 ? -13.895 -4.028 25.374 1.00 88.62 94 GLY A CA 1
ATOM 723 C C . GLY A 1 94 ? -14.523 -5.194 26.132 1.00 88.62 94 GLY A C 1
ATOM 724 O O . GLY A 1 94 ? -14.840 -6.231 25.552 1.00 88.62 94 GLY A O 1
ATOM 725 N N . ARG A 1 95 ? -14.740 -4.988 27.436 1.00 85.06 95 ARG A N 1
ATOM 726 C CA . ARG A 1 95 ? -15.219 -6.011 28.383 1.00 85.06 95 ARG A CA 1
ATOM 727 C C . ARG A 1 95 ? -16.475 -6.739 27.894 1.00 85.06 95 ARG A C 1
ATOM 729 O O . ARG A 1 95 ? -16.627 -7.932 28.121 1.00 85.06 95 ARG A O 1
ATOM 736 N N . GLY A 1 96 ? -17.354 -6.047 27.170 1.00 86.94 96 GLY A N 1
ATOM 737 C CA . GLY A 1 96 ? -18.599 -6.617 26.660 1.00 86.94 96 GLY A CA 1
ATOM 738 C C . GLY A 1 96 ? -18.454 -7.706 25.594 1.00 86.94 96 GLY A C 1
ATOM 739 O O . GLY A 1 96 ? -19.401 -8.458 25.397 1.00 86.94 96 GLY A O 1
ATOM 740 N N . ILE A 1 97 ? -17.291 -7.829 24.948 1.00 88.94 97 ILE A N 1
ATOM 741 C CA . ILE A 1 97 ? -17.004 -8.890 23.965 1.00 88.94 97 ILE A CA 1
ATOM 742 C C . ILE A 1 97 ? -15.877 -9.829 24.416 1.00 88.94 97 ILE A C 1
ATOM 744 O O . ILE A 1 97 ? -15.432 -10.682 23.649 1.00 88.94 97 ILE A O 1
ATOM 748 N N . GLU A 1 98 ? -15.392 -9.672 25.650 1.00 89.12 98 GLU A N 1
ATOM 749 C CA . GLU A 1 98 ? -14.411 -10.583 26.230 1.00 89.12 98 GLU A CA 1
ATOM 750 C C . GLU A 1 98 ? -15.082 -11.914 26.613 1.00 89.12 98 GLU A C 1
ATOM 752 O O . GLU A 1 98 ? -16.213 -11.922 27.112 1.00 89.12 98 GLU A O 1
ATOM 757 N N . PRO A 1 99 ? -14.391 -13.054 26.419 1.00 86.62 99 PRO A N 1
ATOM 758 C CA . PRO A 1 99 ? -14.953 -14.378 26.692 1.00 86.62 99 PRO A CA 1
ATOM 759 C C . PRO A 1 99 ? -15.258 -14.608 28.180 1.00 86.62 99 PRO A C 1
ATOM 761 O O . PRO A 1 99 ? -16.075 -15.459 28.518 1.00 86.62 99 PRO A O 1
ATOM 764 N N . HIS A 1 100 ? -14.622 -13.844 29.071 1.00 84.19 100 HIS A N 1
ATOM 765 C CA . HIS A 1 100 ? -14.795 -13.929 30.517 1.00 84.19 100 HIS A CA 1
ATOM 766 C C . HIS A 1 100 ? -14.891 -12.524 31.117 1.00 84.19 100 HIS A C 1
ATOM 768 O O . HIS A 1 100 ? -14.417 -11.557 30.532 1.00 84.19 100 HIS A O 1
ATOM 774 N N . GLY A 1 101 ? -15.475 -12.407 32.311 1.00 83.62 101 GLY A N 1
ATOM 775 C CA . GLY A 1 101 ? -15.513 -11.146 33.060 1.00 83.62 101 GLY A CA 1
ATOM 776 C C . GLY A 1 101 ? -16.794 -10.328 32.897 1.00 83.62 101 GLY A C 1
ATOM 777 O O . GLY A 1 101 ? -16.972 -9.364 33.644 1.00 83.62 101 GLY A O 1
ATOM 778 N N . ASN A 1 102 ? -17.715 -10.718 32.012 1.00 85.88 102 ASN A N 1
ATOM 779 C CA . ASN A 1 102 ? -19.079 -10.185 32.007 1.00 85.88 102 ASN A CA 1
ATOM 780 C C . ASN A 1 102 ? -19.882 -10.747 33.186 1.00 85.88 102 ASN A C 1
ATOM 782 O O . ASN A 1 102 ? -19.786 -11.927 33.518 1.00 85.88 102 ASN A O 1
ATOM 786 N N . MET A 1 103 ? -20.667 -9.887 33.836 1.00 87.31 103 MET A N 1
ATOM 787 C CA . MET A 1 103 ? -21.439 -10.233 35.030 1.00 87.31 103 MET A CA 1
ATOM 788 C C . MET A 1 103 ? -22.920 -9.940 34.804 1.00 87.31 103 MET A C 1
ATOM 790 O O . MET A 1 103 ? -23.284 -8.930 34.201 1.00 87.31 103 MET A O 1
ATOM 794 N N . VAL A 1 104 ? -23.784 -10.805 35.333 1.00 86.12 104 VAL A N 1
ATOM 795 C CA . VAL A 1 104 ? -25.238 -10.610 35.311 1.00 86.12 104 VAL A CA 1
ATOM 796 C C . VAL A 1 104 ? -25.580 -9.269 35.972 1.00 86.12 104 VAL A C 1
ATOM 798 O O . VAL A 1 104 ? -25.066 -8.956 37.044 1.00 86.12 104 VAL A O 1
ATOM 801 N N . ARG A 1 105 ? -26.443 -8.472 35.326 1.00 86.06 105 ARG A N 1
ATOM 802 C CA . ARG A 1 105 ? -26.841 -7.108 35.745 1.00 86.06 105 ARG A CA 1
ATOM 803 C C . ARG A 1 105 ? -25.728 -6.047 35.731 1.00 86.06 105 ARG A C 1
ATOM 805 O O . ARG A 1 105 ? -25.974 -4.936 36.193 1.00 86.06 105 ARG A O 1
ATOM 812 N N . GLN A 1 106 ? -24.550 -6.323 35.163 1.00 86.94 106 GLN A N 1
ATOM 813 C CA . GLN A 1 106 ? -23.577 -5.275 34.830 1.00 86.94 106 GLN A CA 1
ATOM 814 C C . GLN A 1 106 ? -23.624 -4.928 33.332 1.00 86.94 106 GLN A C 1
ATOM 816 O O . GLN A 1 106 ? -23.669 -5.836 32.503 1.00 86.94 106 GLN A O 1
ATOM 821 N N . PRO A 1 107 ? -23.582 -3.635 32.953 1.00 86.75 107 PRO A N 1
ATOM 822 C CA . PRO A 1 107 ? -23.498 -3.233 31.551 1.00 86.75 107 PRO A CA 1
ATOM 823 C C . PRO A 1 107 ? -22.214 -3.734 30.869 1.00 86.75 107 PRO A C 1
ATOM 825 O O . PRO A 1 107 ? -21.102 -3.376 31.262 1.00 86.75 107 PRO A O 1
ATOM 828 N N . ALA A 1 108 ? -22.378 -4.514 29.802 1.00 86.62 108 ALA A N 1
ATOM 829 C CA . ALA A 1 108 ? -21.313 -5.075 28.975 1.00 86.62 108 ALA A CA 1
ATOM 830 C C . ALA A 1 108 ? -20.910 -4.091 27.857 1.00 86.62 108 ALA A C 1
ATOM 832 O O . ALA A 1 108 ? -21.351 -4.205 26.715 1.00 86.62 108 ALA A O 1
ATOM 833 N N . LYS A 1 109 ? -20.107 -3.071 28.186 1.00 90.81 109 LYS A N 1
ATOM 834 C CA . LYS A 1 109 ? -19.665 -2.055 27.210 1.00 90.81 109 LYS A CA 1
ATOM 835 C C . LYS A 1 109 ? -18.580 -2.599 26.271 1.00 90.81 109 LYS A C 1
ATOM 837 O O . LYS A 1 109 ? -17.633 -3.237 26.730 1.00 90.81 109 LYS A O 1
ATOM 842 N N . PHE A 1 110 ? -18.676 -2.271 24.986 1.00 92.00 110 PHE A N 1
ATOM 843 C CA . PHE A 1 110 ? -17.636 -2.502 23.981 1.00 92.00 110 PHE A CA 1
ATOM 844 C C . PHE A 1 110 ? -17.621 -1.357 22.959 1.00 92.00 110 PHE A C 1
ATOM 846 O O . PHE A 1 110 ? -18.598 -0.619 22.831 1.00 92.00 110 PHE A O 1
ATOM 853 N N . THR A 1 111 ? -16.507 -1.220 22.249 1.00 90.50 111 THR A N 1
ATOM 854 C CA . THR A 1 111 ? -16.276 -0.225 21.199 1.00 90.50 111 THR A CA 1
ATOM 855 C C . THR A 1 111 ? -16.054 -0.943 19.877 1.00 90.50 111 THR A C 1
ATOM 857 O O . THR A 1 111 ? -15.391 -1.979 19.846 1.00 90.50 111 THR A O 1
ATOM 860 N N . VAL A 1 112 ? -16.586 -0.383 18.791 1.00 88.56 112 VAL A N 1
ATOM 861 C CA . VAL A 1 112 ? -16.326 -0.838 17.421 1.00 88.56 112 VAL A CA 1
ATOM 862 C C . VAL A 1 112 ? -15.555 0.257 16.690 1.00 88.56 112 VAL A C 1
ATOM 864 O O . VAL A 1 112 ? -16.061 1.362 16.521 1.00 88.56 112 VAL A O 1
ATOM 867 N N . ASP A 1 113 ? -14.331 -0.053 16.283 1.00 85.88 113 ASP A N 1
ATOM 868 C CA . ASP A 1 113 ? -13.480 0.771 15.433 1.00 85.88 113 ASP A CA 1
ATOM 869 C C . ASP A 1 113 ? -13.667 0.366 13.964 1.00 85.88 113 ASP A C 1
ATOM 871 O O . ASP A 1 113 ? -13.406 -0.775 13.562 1.00 85.88 113 ASP A O 1
ATOM 875 N N . THR A 1 114 ? -14.143 1.320 13.164 1.00 81.44 114 THR A N 1
ATOM 876 C CA . THR A 1 114 ? -14.397 1.168 11.728 1.00 81.44 114 THR A CA 1
ATOM 877 C C . THR A 1 114 ? -13.506 2.063 10.868 1.00 81.44 114 THR A C 1
ATOM 879 O O . THR A 1 114 ? -13.751 2.157 9.667 1.00 81.44 114 THR A O 1
ATOM 882 N N . ILE A 1 115 ? -12.466 2.701 11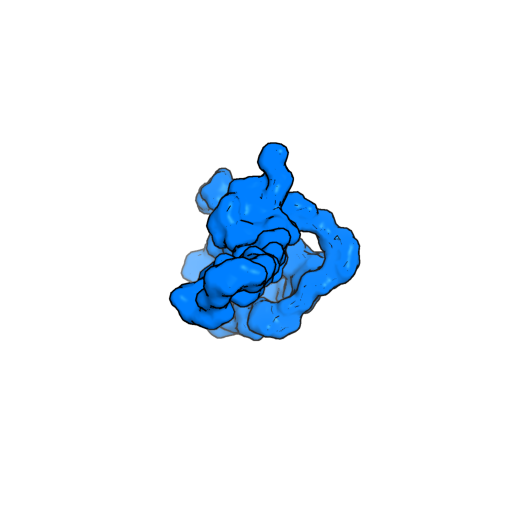.425 1.00 76.06 115 ILE A N 1
ATOM 883 C CA . ILE A 1 115 ? -11.616 3.668 10.698 1.00 76.06 115 ILE A CA 1
ATOM 884 C C . ILE A 1 115 ? -11.042 3.058 9.408 1.00 76.06 115 ILE A C 1
ATOM 886 O O . ILE A 1 115 ? -10.971 3.717 8.375 1.00 76.06 115 ILE A O 1
ATOM 890 N N . SER A 1 116 ? -10.678 1.774 9.446 1.00 72.50 116 SER A N 1
ATOM 891 C CA . SER A 1 116 ? -10.108 1.047 8.301 1.00 72.50 116 SER A CA 1
ATOM 892 C C . SER A 1 116 ? -11.119 0.208 7.508 1.00 72.50 116 SER A C 1
ATOM 894 O O . SER A 1 116 ? -10.727 -0.463 6.554 1.00 72.50 116 SER A O 1
ATOM 896 N N . ALA A 1 117 ? -12.395 0.191 7.905 1.00 74.88 117 ALA A N 1
ATOM 897 C CA . ALA A 1 117 ? -13.414 -0.696 7.336 1.00 74.88 117 ALA A 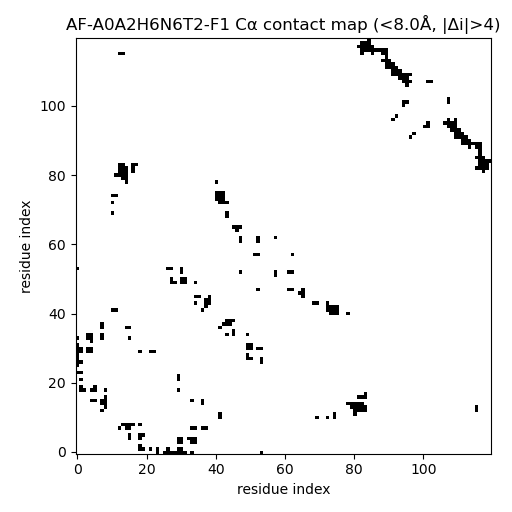CA 1
ATOM 898 C C . ALA A 1 117 ? -14.144 -0.109 6.118 1.00 74.88 117 ALA A C 1
ATOM 900 O O . ALA A 1 117 ? -14.882 -0.836 5.457 1.00 74.88 117 ALA A O 1
ATOM 901 N N . GLY A 1 118 ? -13.925 1.171 5.802 1.00 68.38 118 GLY A N 1
ATOM 902 C CA . GLY A 1 118 ? -14.623 1.861 4.717 1.00 68.38 118 GLY A CA 1
ATOM 903 C C . GLY A 1 118 ? -16.072 2.213 5.057 1.00 68.38 118 GLY A C 1
ATOM 904 O O . GLY A 1 118 ? -16.620 1.775 6.069 1.00 68.38 118 GLY A O 1
ATOM 905 N N . GLN A 1 119 ? -16.684 3.037 4.208 1.00 65.81 119 GLN A N 1
ATOM 906 C CA . GLN A 1 119 ? -18.086 3.440 4.320 1.00 65.81 119 GLN A CA 1
ATOM 907 C C . GLN A 1 119 ? -18.904 2.639 3.296 1.00 65.81 119 GLN A C 1
ATOM 909 O O . GLN A 1 119 ? -18.477 2.507 2.147 1.00 65.81 119 GLN A O 1
ATOM 914 N N . GLY A 1 120 ? -20.009 2.038 3.743 1.00 56.53 120 GLY A N 1
ATOM 915 C CA . GLY A 1 120 ? -20.903 1.206 2.928 1.00 56.53 120 GLY A CA 1
ATOM 916 C C . GLY A 1 120 ? -22.180 1.924 2.537 1.00 56.53 120 GLY A C 1
ATOM 917 O O . GLY A 1 120 ? -22.538 2.896 3.241 1.00 56.53 120 GLY A O 1
#

Radius of gyration: 18.69 Å; Cα contacts (8 Å, |Δi|>4): 181; chains: 1; bounding box: 46×29×53 Å

Nearest PDB structures (foldseek):
  4b7l-assembly2_B  TM=9.975E-01  e=2.558E-21  Homo sapiens
  4b7l-assembly1_A  TM=7.228E-01  e=4.001E-22  Homo sapiens
  3fer-assembly4_D  TM=9.942E-01  e=1.291E-14  Homo sapiens
  2wfn-assembly1_A  TM=9.908E-01  e=8.890E-14  Homo sapiens
  2wfn-assembly1_B  TM=9.907E-01  e=1.288E-13  Homo sapiens

Organism: NCBI:txid3147026

Secondary structure (DSSP, 8-state):
-HHHHHHHHHHSTTSSTTGGGS-TT-HHHHHHHHHHHIIIII----SS-HHHHT-TT--HHHHHHHHTTGGG--PPTT--------GGG-EEESGGGSSS---TTS----EEE-TTT---

Foldseek 3Di:
DLVLLVLQCVLPAQQNQCSVVDDPVPQLVSQCSSQVSCCVFFVQDCPDHSCQLPDPPHDPVSVCVRVVCSVVTDGDPPRPGQHDQAPVPKDKDFQLPDPDDDDPPDDSDI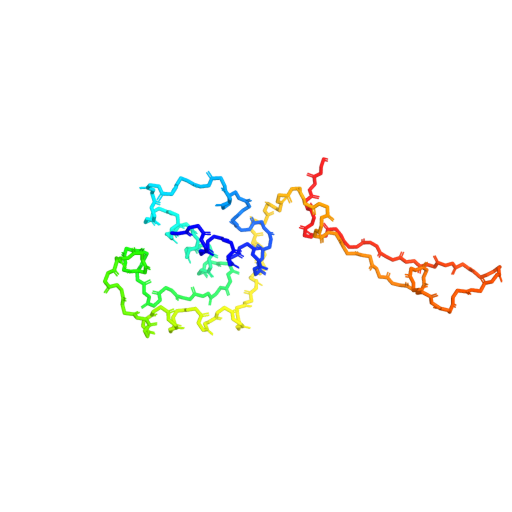DIDCVRRHDD

Solvent-accessible surface area (backbone atoms only — not comparable to full-atom values): 6869 Å² total; per-residue (Å²): 46,50,69,48,12,48,51,40,18,68,76,42,50,11,68,32,58,58,30,89,75,55,62,80,90,42,34,46,62,39,21,40,55,24,50,49,46,27,32,76,31,24,68,37,72,77,83,57,51,40,65,48,75,63,36,93,86,48,58,65,66,61,50,47,59,50,59,66,42,58,87,74,45,48,80,46,87,87,59,82,59,54,28,48,69,32,77,86,51,40,45,73,53,47,62,43,75,43,97,63,87,69,50,92,96,51,88,62,55,63,48,77,49,49,89,50,12,34,78,129